Protein AF-A0A7V8VHC8-F1 (afdb_monomer)

Structure (mmCIF, N/CA/C/O backbone):
data_AF-A0A7V8VHC8-F1
#
_entry.id   AF-A0A7V8VHC8-F1
#
loop_
_atom_site.group_PDB
_atom_site.id
_atom_site.type_symbol
_atom_site.label_atom_id
_atom_site.label_alt_id
_atom_site.label_comp_id
_atom_site.label_asym_id
_atom_site.label_entity_id
_atom_site.label_seq_id
_atom_site.pdbx_PDB_ins_code
_atom_site.Cartn_x
_atom_site.Cartn_y
_atom_site.Cartn_z
_atom_site.occupancy
_atom_site.B_iso_or_equiv
_atom_site.auth_seq_id
_atom_site.auth_comp_id
_atom_site.auth_asym_id
_atom_site.auth_atom_id
_atom_site.pdbx_PDB_model_num
ATOM 1 N N . MET A 1 1 ? 43.703 -12.997 -24.183 1.00 40.56 1 MET A N 1
ATOM 2 C CA . MET A 1 1 ? 43.536 -13.336 -22.755 1.00 40.56 1 MET A CA 1
ATOM 3 C C . MET A 1 1 ? 42.062 -13.160 -22.424 1.00 40.56 1 MET A C 1
ATOM 5 O O . MET A 1 1 ? 41.630 -12.069 -22.093 1.00 40.56 1 MET A O 1
ATOM 9 N N . ALA A 1 2 ? 41.280 -14.205 -22.690 1.00 54.28 2 ALA A N 1
ATOM 10 C CA . ALA A 1 2 ? 39.854 -14.270 -22.400 1.00 54.28 2 ALA A CA 1
ATOM 11 C C . ALA A 1 2 ? 39.688 -14.770 -20.967 1.00 54.28 2 ALA A C 1
ATOM 13 O O . ALA A 1 2 ? 40.152 -15.872 -20.700 1.00 54.28 2 ALA A O 1
ATOM 14 N N . 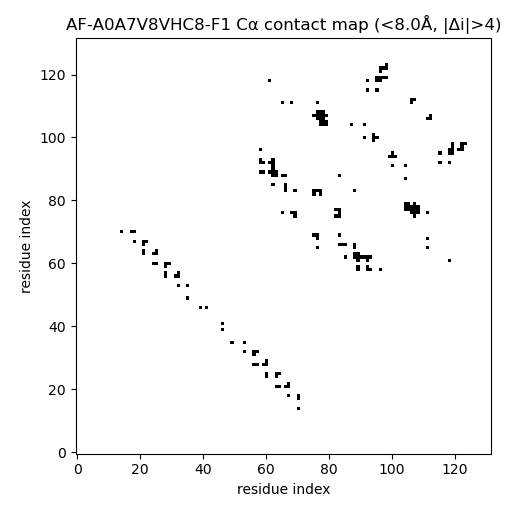LEU A 1 3 ? 39.066 -13.999 -20.070 1.00 45.03 3 LEU A N 1
ATOM 15 C CA . LEU A 1 3 ? 38.653 -14.489 -18.752 1.00 45.03 3 LEU A CA 1
ATOM 16 C C . LEU A 1 3 ? 37.362 -13.778 -18.297 1.00 45.03 3 LEU A C 1
ATOM 18 O O . LEU A 1 3 ? 37.406 -12.662 -17.796 1.00 45.03 3 LEU A O 1
ATOM 22 N N . PHE A 1 4 ? 36.252 -14.504 -18.493 1.00 41.88 4 PHE A N 1
ATOM 23 C CA . PHE A 1 4 ? 35.013 -14.562 -17.692 1.00 41.88 4 PHE A CA 1
ATOM 24 C C . PHE A 1 4 ? 34.134 -13.290 -17.602 1.00 41.88 4 PHE A C 1
ATOM 26 O O . PHE A 1 4 ? 34.531 -12.277 -17.055 1.00 41.88 4 PHE A O 1
ATOM 33 N N . GLY A 1 5 ? 32.885 -13.249 -18.080 1.00 43.09 5 GLY A N 1
ATOM 34 C CA . GLY A 1 5 ? 31.888 -14.325 -18.178 1.00 43.09 5 GLY A CA 1
ATOM 35 C C . GLY A 1 5 ? 30.908 -14.368 -16.992 1.00 43.09 5 GLY A C 1
ATOM 36 O O . GLY A 1 5 ? 30.397 -15.440 -16.697 1.00 43.09 5 GLY A O 1
ATOM 37 N N . PHE A 1 6 ? 30.662 -13.245 -16.295 1.00 47.12 6 PHE A N 1
ATOM 38 C CA . PHE A 1 6 ? 29.784 -13.190 -15.108 1.00 47.12 6 PHE A CA 1
ATOM 39 C C . PHE A 1 6 ? 28.637 -12.167 -15.155 1.00 47.12 6 PHE A C 1
ATOM 41 O O . PHE A 1 6 ? 27.859 -12.105 -14.207 1.00 47.12 6 PHE A O 1
ATOM 48 N N . SER A 1 7 ? 28.447 -11.425 -16.250 1.00 51.31 7 SER A N 1
ATOM 49 C CA . SER A 1 7 ? 27.318 -10.485 -16.366 1.00 51.31 7 SER A CA 1
ATOM 50 C C . SER A 1 7 ? 25.947 -11.164 -16.520 1.00 51.31 7 SER A C 1
ATOM 52 O O . SER A 1 7 ? 24.939 -10.506 -16.330 1.00 51.31 7 SER A O 1
ATOM 54 N N . GLY A 1 8 ? 25.887 -12.474 -16.805 1.00 48.78 8 GLY A N 1
ATOM 55 C CA . GLY A 1 8 ? 24.624 -13.229 -16.908 1.00 48.78 8 GLY A CA 1
ATOM 56 C C . GLY A 1 8 ? 24.347 -14.224 -15.771 1.00 48.78 8 GLY A C 1
ATOM 57 O O . GLY A 1 8 ? 23.217 -14.676 -15.612 1.00 48.78 8 GLY A O 1
ATOM 58 N N . VAL A 1 9 ? 25.356 -14.581 -14.964 1.00 50.00 9 VAL A N 1
ATOM 59 C CA . VAL A 1 9 ? 25.241 -15.651 -13.946 1.00 50.00 9 VAL A CA 1
ATOM 60 C C . VAL A 1 9 ? 24.790 -15.106 -12.584 1.00 50.00 9 VAL A C 1
ATOM 62 O O . VAL A 1 9 ? 24.225 -15.850 -11.791 1.00 50.00 9 VAL A O 1
ATOM 65 N N . GLY A 1 10 ? 24.983 -13.807 -12.320 1.00 53.47 10 GLY A N 1
ATOM 66 C CA . GLY A 1 10 ? 24.560 -13.146 -11.077 1.00 53.47 10 GLY A CA 1
ATOM 67 C C . GLY A 1 10 ? 23.119 -12.618 -11.078 1.00 53.47 10 GLY A C 1
ATOM 68 O O . GLY A 1 10 ? 22.530 -12.471 -10.010 1.00 53.47 10 GLY A O 1
ATOM 69 N N . GLU A 1 11 ? 22.522 -12.376 -12.249 1.00 59.94 11 GLU A N 1
ATOM 70 C CA . GLU A 1 11 ? 21.172 -11.799 -12.341 1.00 59.94 11 GLU A CA 1
ATOM 71 C C . GLU A 1 11 ? 20.070 -12.816 -12.048 1.00 59.94 11 GLU A C 1
ATOM 73 O O . GLU A 1 11 ? 19.091 -12.490 -11.386 1.00 59.94 11 GLU A O 1
ATOM 78 N N . LEU A 1 12 ? 20.234 -14.065 -12.491 1.00 61.59 12 LEU A N 1
ATOM 79 C CA . LEU A 1 12 ? 19.291 -15.154 -12.226 1.00 61.59 12 LEU A CA 1
ATOM 80 C C . LEU A 1 12 ? 19.148 -15.476 -10.730 1.00 61.59 12 LEU A C 1
ATOM 82 O O . LEU A 1 12 ? 18.021 -15.449 -10.246 1.00 61.59 12 LEU A O 1
ATOM 86 N N . PRO A 1 13 ? 20.222 -15.739 -9.960 1.00 64.00 13 PRO A N 1
ATOM 87 C CA . PRO A 1 13 ? 20.097 -16.006 -8.531 1.00 64.00 13 PRO A CA 1
ATOM 88 C C . PRO A 1 13 ? 19.621 -14.776 -7.752 1.00 64.00 13 PRO A C 1
ATOM 90 O O . PRO A 1 13 ? 18.839 -14.934 -6.819 1.00 64.00 13 PRO A O 1
ATOM 93 N N . ALA A 1 14 ? 20.011 -13.557 -8.148 1.00 64.75 14 ALA A N 1
ATOM 94 C CA . ALA A 1 14 ? 19.494 -12.332 -7.538 1.00 64.75 14 ALA A CA 1
ATOM 95 C C . ALA A 1 14 ? 17.990 -12.158 -7.805 1.00 64.75 14 ALA A C 1
ATOM 97 O O . ALA A 1 14 ? 17.227 -11.920 -6.873 1.00 64.75 14 ALA A O 1
ATOM 98 N N . ARG A 1 15 ? 17.537 -12.374 -9.047 1.00 63.50 15 ARG A N 1
ATOM 99 C CA . ARG A 1 15 ? 16.114 -12.354 -9.415 1.00 63.50 15 ARG A CA 1
ATOM 100 C C . ARG A 1 15 ? 15.327 -13.447 -8.711 1.00 63.50 15 ARG A C 1
ATOM 102 O O . ARG A 1 15 ? 14.254 -13.163 -8.199 1.00 63.50 15 ARG A O 1
ATOM 109 N N . LEU A 1 16 ? 15.861 -14.663 -8.625 1.00 72.31 16 LEU A N 1
ATOM 110 C CA . LEU A 1 16 ? 15.234 -15.764 -7.892 1.00 72.31 16 LEU A CA 1
ATOM 111 C C . LEU A 1 16 ? 15.129 -15.448 -6.399 1.00 72.31 16 LEU A C 1
ATOM 113 O O . LEU A 1 16 ? 14.080 -15.674 -5.810 1.00 72.31 16 LEU A O 1
ATOM 117 N N . THR A 1 17 ? 16.171 -14.869 -5.801 1.00 69.69 17 THR A N 1
ATOM 118 C CA . THR A 1 17 ? 16.157 -14.461 -4.389 1.00 69.69 17 THR A CA 1
ATOM 119 C C . THR A 1 17 ? 15.107 -13.377 -4.154 1.00 69.69 17 THR A C 1
ATOM 121 O O . THR A 1 17 ? 14.272 -13.522 -3.263 1.00 69.69 17 THR A O 1
ATOM 124 N N . THR A 1 18 ? 15.071 -12.339 -4.993 1.00 68.25 18 THR A N 1
ATOM 125 C CA . THR A 1 18 ? 14.048 -11.286 -4.931 1.00 68.25 18 THR A CA 1
ATOM 126 C C . THR A 1 18 ? 12.646 -11.865 -5.108 1.00 68.25 18 THR A C 1
ATOM 128 O O . THR A 1 18 ? 11.777 -11.580 -4.293 1.00 68.25 18 THR A O 1
ATOM 131 N N . LEU A 1 19 ? 12.430 -12.743 -6.092 1.00 71.56 19 LEU A N 1
ATOM 132 C CA . LEU A 1 19 ? 11.145 -13.410 -6.320 1.00 71.56 19 LEU A CA 1
ATOM 133 C C . LEU A 1 19 ? 10.723 -14.284 -5.132 1.00 71.56 19 LEU A C 1
ATOM 135 O O . LEU A 1 19 ? 9.549 -14.288 -4.775 1.00 71.56 19 LEU A O 1
ATOM 139 N N . MET A 1 20 ? 11.655 -14.985 -4.478 1.00 75.06 20 MET A N 1
ATOM 140 C CA . MET A 1 20 ? 11.363 -15.772 -3.274 1.00 75.06 20 MET A CA 1
ATOM 141 C C . MET A 1 20 ? 10.938 -14.886 -2.100 1.00 75.06 20 MET A C 1
ATOM 143 O O . MET A 1 20 ? 9.928 -15.177 -1.458 1.00 75.06 20 MET A O 1
ATOM 147 N N . PHE A 1 21 ? 11.665 -13.796 -1.829 1.00 70.44 21 PHE A N 1
ATOM 148 C CA . PHE A 1 21 ? 11.302 -12.840 -0.775 1.00 70.44 21 PHE A CA 1
ATOM 149 C C . PHE A 1 21 ? 9.947 -12.180 -1.050 1.00 70.44 21 PHE A C 1
ATOM 151 O O . PHE A 1 21 ? 9.105 -12.087 -0.157 1.00 70.44 21 PHE A O 1
ATOM 158 N N . VAL A 1 22 ? 9.719 -11.787 -2.300 1.00 71.44 22 VAL A N 1
ATOM 159 C CA . VAL A 1 22 ? 8.476 -11.182 -2.778 1.00 71.44 22 VAL A CA 1
ATOM 160 C C . VAL A 1 22 ? 7.295 -12.151 -2.708 1.00 71.44 22 VAL A C 1
ATOM 162 O O . VAL A 1 22 ? 6.190 -11.716 -2.416 1.00 71.44 22 VAL A O 1
ATOM 165 N N . ALA A 1 23 ? 7.489 -13.449 -2.948 1.00 76.06 23 ALA A N 1
ATOM 166 C CA . ALA A 1 23 ? 6.413 -14.437 -2.867 1.00 76.06 23 ALA A CA 1
ATOM 167 C C . ALA A 1 23 ? 6.076 -14.833 -1.417 1.00 76.06 23 ALA A C 1
ATOM 169 O O . ALA A 1 23 ? 4.915 -15.083 -1.091 1.00 76.06 23 ALA A O 1
ATOM 170 N N . LEU A 1 24 ? 7.076 -14.878 -0.529 1.00 79.19 24 LEU A N 1
ATOM 171 C CA . LEU A 1 24 ? 6.892 -15.234 0.883 1.00 79.19 24 LEU A CA 1
ATOM 172 C C . LEU A 1 24 ? 6.271 -14.103 1.711 1.00 79.19 24 LEU A C 1
ATOM 174 O O . LEU A 1 24 ? 5.464 -14.377 2.604 1.00 79.19 24 LEU A O 1
ATOM 178 N N . ALA A 1 25 ? 6.620 -12.845 1.425 1.00 79.62 25 ALA A N 1
ATOM 179 C CA . ALA A 1 25 ? 6.151 -11.694 2.196 1.00 79.62 25 ALA A CA 1
ATOM 180 C C . ALA A 1 25 ? 4.608 -11.562 2.232 1.00 79.62 25 ALA A C 1
ATOM 182 O O . ALA A 1 25 ? 4.063 -11.478 3.336 1.00 79.62 25 ALA A O 1
ATOM 183 N N . PRO A 1 26 ? 3.865 -11.654 1.107 1.00 77.31 26 PRO A N 1
ATOM 184 C CA . PRO A 1 26 ? 2.405 -11.623 1.106 1.00 77.31 26 PRO A CA 1
ATOM 185 C C . PRO A 1 26 ? 1.791 -12.742 1.947 1.00 77.31 26 PRO A C 1
ATOM 187 O O . PRO A 1 26 ? 0.854 -12.499 2.703 1.00 77.31 26 PRO A O 1
ATOM 190 N N . GLY A 1 27 ? 2.343 -13.959 1.875 1.00 81.62 27 GLY A N 1
ATOM 191 C CA . GLY A 1 27 ? 1.858 -15.103 2.652 1.00 81.62 27 GLY A CA 1
ATOM 192 C C . GLY A 1 27 ? 1.998 -14.894 4.162 1.00 81.62 27 GLY A C 1
ATOM 193 O O . GLY A 1 27 ? 1.058 -15.154 4.916 1.00 81.62 27 GLY A O 1
ATOM 194 N N . ALA A 1 28 ? 3.139 -14.358 4.607 1.00 80.81 28 ALA A N 1
ATOM 195 C CA . ALA A 1 28 ? 3.365 -14.018 6.011 1.00 80.81 28 ALA A CA 1
ATOM 196 C C . ALA A 1 28 ? 2.419 -12.905 6.499 1.00 80.81 28 ALA A C 1
ATOM 198 O O . ALA A 1 28 ? 1.896 -12.980 7.613 1.00 80.81 28 ALA A O 1
ATOM 199 N N . ILE A 1 29 ? 2.157 -11.904 5.652 1.00 81.19 29 ILE A N 1
ATOM 200 C CA . ILE A 1 29 ? 1.263 -10.782 5.960 1.00 81.19 29 ILE A CA 1
ATOM 201 C C . ILE A 1 29 ? -0.198 -11.243 6.041 1.00 81.19 29 ILE A C 1
ATOM 203 O O . ILE A 1 29 ? -0.884 -10.914 7.008 1.00 81.19 29 ILE A O 1
ATOM 207 N N . VAL A 1 30 ? -0.664 -12.066 5.096 1.00 79.50 30 VAL A N 1
ATOM 208 C CA . VAL A 1 30 ? -2.017 -12.655 5.118 1.00 79.50 30 VAL A CA 1
ATOM 209 C C . VAL A 1 30 ? -2.209 -13.535 6.353 1.00 79.50 30 VAL A C 1
ATOM 211 O O . VAL A 1 30 ? -3.243 -13.451 7.015 1.00 79.50 30 VAL A O 1
ATOM 214 N N . TYR A 1 31 ? -1.207 -14.336 6.720 1.00 81.12 31 TYR A N 1
ATOM 215 C CA . TYR A 1 31 ? -1.247 -15.113 7.959 1.00 81.12 31 TYR A CA 1
ATOM 216 C C . TYR A 1 31 ? -1.353 -14.208 9.200 1.00 81.12 31 TYR A C 1
ATOM 218 O O . TYR A 1 31 ? -2.161 -14.471 10.095 1.00 81.12 31 TYR A O 1
ATOM 226 N N . GLY A 1 32 ? -0.589 -13.111 9.234 1.00 76.19 32 GLY A N 1
ATOM 227 C CA . GLY A 1 32 ? -0.685 -12.079 10.268 1.00 76.19 32 GLY A CA 1
ATOM 228 C C . GLY A 1 32 ? -2.077 -11.446 10.350 1.00 76.19 32 GLY A C 1
ATOM 229 O O . GLY A 1 32 ? -2.625 -11.321 11.445 1.00 76.19 32 GLY A O 1
ATOM 230 N N . LEU A 1 33 ? -2.680 -11.131 9.200 1.00 71.56 33 LEU A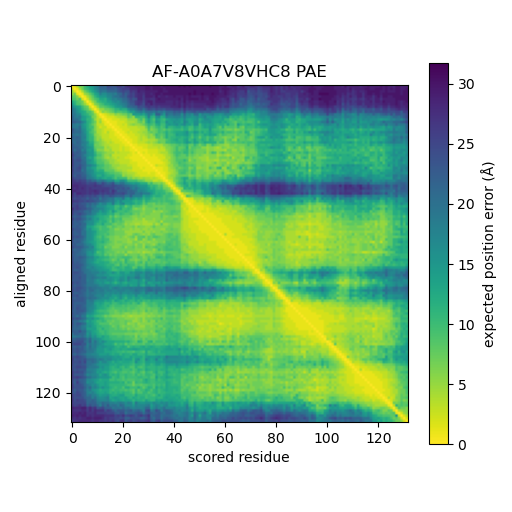 N 1
ATOM 231 C CA . LEU A 1 33 ? -4.020 -10.555 9.080 1.00 71.56 33 LEU A CA 1
ATOM 232 C C . LEU A 1 33 ? -5.095 -11.506 9.629 1.00 71.56 33 LEU A C 1
ATOM 234 O O . LEU A 1 33 ? -5.884 -11.122 10.490 1.00 71.56 33 LEU A O 1
ATOM 238 N N . VAL A 1 34 ? -5.087 -12.771 9.196 1.00 77.31 34 VAL A N 1
ATOM 239 C CA . VAL A 1 34 ? -6.034 -13.803 9.662 1.00 77.31 34 VAL A CA 1
ATOM 240 C C . VAL A 1 34 ? -5.909 -14.031 11.168 1.00 77.31 34 VAL A C 1
ATOM 242 O O . VAL A 1 34 ? -6.918 -14.194 11.857 1.00 77.31 34 VAL A O 1
ATOM 245 N N . ARG A 1 35 ? -4.683 -14.011 11.703 1.00 73.94 35 ARG A N 1
ATOM 246 C CA . ARG A 1 35 ? -4.448 -14.120 13.145 1.00 73.94 35 ARG A CA 1
ATOM 247 C C . ARG A 1 35 ? -5.003 -12.912 13.905 1.00 73.94 35 ARG A C 1
ATOM 249 O O . ARG A 1 35 ? -5.610 -13.116 14.952 1.00 73.94 35 ARG A O 1
ATOM 256 N N . ALA A 1 36 ? -4.819 -11.699 13.382 1.00 67.38 36 ALA A N 1
ATOM 257 C CA . ALA A 1 36 ? -5.282 -10.457 14.003 1.00 67.38 36 ALA A CA 1
ATOM 258 C C . ALA A 1 36 ? -6.816 -10.341 14.030 1.00 67.38 36 ALA A C 1
ATOM 260 O O . ALA A 1 36 ? -7.386 -9.950 15.045 1.00 67.38 36 ALA A O 1
ATOM 261 N N . PHE A 1 37 ? -7.504 -10.759 12.961 1.00 64.69 37 PHE A N 1
ATOM 262 C CA . PHE A 1 37 ? -8.973 -10.791 12.922 1.00 64.69 37 PHE A CA 1
ATOM 263 C C . PHE A 1 37 ? -9.589 -11.790 13.907 1.00 64.69 37 PHE A C 1
ATOM 265 O O . PHE A 1 37 ? -10.740 -11.640 14.310 1.00 64.69 37 PHE A O 1
ATOM 272 N N . ARG A 1 38 ? -8.836 -12.816 14.311 1.00 66.38 38 ARG A N 1
ATOM 273 C CA . ARG A 1 38 ? -9.320 -13.863 15.215 1.00 66.38 38 ARG A CA 1
ATOM 274 C C . ARG A 1 38 ? -9.201 -13.484 16.699 1.00 66.38 38 ARG A C 1
ATOM 276 O O . ARG A 1 38 ? -9.620 -14.273 17.540 1.00 66.38 38 ARG A O 1
ATOM 283 N N . SER A 1 39 ? -8.630 -12.320 17.031 1.00 57.25 39 SER A N 1
ATOM 284 C CA . SER A 1 39 ? -8.142 -12.008 18.380 1.00 57.25 39 SER A CA 1
ATOM 285 C C . SER A 1 39 ? -8.643 -10.696 19.005 1.00 57.25 39 SER A C 1
ATOM 287 O O . SER A 1 39 ? -7.811 -9.993 19.557 1.00 57.25 39 SER A O 1
ATOM 289 N N . ASP A 1 40 ? -9.933 -10.334 18.925 1.00 54.75 40 ASP A N 1
ATOM 290 C CA . ASP A 1 40 ? -10.701 -9.703 20.037 1.00 54.75 40 ASP A CA 1
ATOM 291 C C . ASP A 1 40 ? -11.885 -8.833 19.561 1.00 54.75 40 ASP A C 1
ATOM 293 O O . ASP A 1 40 ? -11.773 -8.027 18.641 1.00 54.75 40 ASP A O 1
ATOM 297 N N . GLY A 1 41 ? -13.022 -8.971 20.260 1.00 54.12 41 GLY A N 1
ATOM 298 C CA . GLY A 1 41 ? -14.270 -8.212 20.079 1.00 54.12 41 GLY A CA 1
ATOM 299 C C . GLY A 1 41 ? -14.604 -7.253 21.232 1.00 54.12 41 GLY A C 1
ATOM 300 O O . GLY A 1 41 ? -15.766 -6.902 21.416 1.00 54.12 41 GLY A O 1
ATOM 301 N N . ALA A 1 42 ? -13.623 -6.846 22.040 1.00 51.09 42 ALA A N 1
ATOM 302 C CA . ALA A 1 42 ? -13.823 -5.856 23.101 1.00 51.09 42 ALA A CA 1
ATOM 303 C C . ALA A 1 42 ? -13.243 -4.511 22.660 1.00 51.09 42 ALA A C 1
ATOM 305 O O . ALA A 1 42 ? -12.109 -4.474 22.205 1.00 51.09 42 ALA A O 1
ATOM 306 N N . ILE A 1 43 ? -13.998 -3.416 22.775 1.00 54.81 43 ILE A N 1
ATOM 307 C CA . ILE A 1 43 ? -13.569 -2.060 22.395 1.00 54.81 43 ILE A CA 1
ATOM 308 C C . ILE A 1 43 ? -12.691 -1.510 23.530 1.00 54.81 43 ILE A C 1
ATOM 310 O O . ILE A 1 43 ? -13.180 -1.046 24.555 1.00 54.81 43 ILE A O 1
ATOM 314 N N . THR A 1 44 ? -11.372 -1.636 23.408 1.00 72.62 44 THR A N 1
ATOM 315 C CA . THR A 1 44 ? -10.374 -1.115 24.361 1.00 72.62 44 THR A CA 1
ATOM 316 C C . THR A 1 44 ? -9.196 -0.527 23.570 1.00 72.62 44 THR A C 1
ATOM 318 O O . THR A 1 44 ? -9.078 -0.748 22.369 1.00 72.62 44 THR A O 1
ATOM 321 N N . ILE A 1 45 ? -8.279 0.206 24.210 1.00 68.44 45 ILE A N 1
ATOM 322 C CA . ILE A 1 45 ? -7.024 0.696 23.593 1.00 68.44 45 ILE A CA 1
ATOM 323 C C . ILE A 1 45 ? -6.274 -0.404 22.813 1.00 68.44 45 ILE A C 1
ATOM 325 O O . ILE A 1 45 ? -5.679 -0.145 21.769 1.00 68.44 45 ILE A O 1
ATOM 329 N N . ARG A 1 46 ? -6.373 -1.656 23.271 1.00 65.88 46 ARG A N 1
ATOM 330 C CA . ARG A 1 46 ? -5.813 -2.841 22.609 1.00 65.88 46 ARG A CA 1
ATOM 331 C C . ARG A 1 46 ? -6.360 -3.062 21.193 1.00 65.88 46 ARG A C 1
ATOM 333 O O . ARG A 1 46 ? -5.622 -3.476 20.308 1.00 65.88 46 ARG A O 1
ATOM 340 N N . THR A 1 47 ? -7.621 -2.717 20.971 1.00 70.19 47 THR A N 1
ATOM 341 C CA . THR A 1 47 ? -8.342 -2.822 19.696 1.00 70.19 47 THR A CA 1
ATOM 342 C C . THR A 1 47 ? -7.928 -1.721 18.737 1.00 70.19 47 THR A C 1
ATOM 344 O O . THR A 1 47 ? -7.772 -1.990 17.555 1.00 70.19 47 THR A O 1
ATOM 347 N N . MET A 1 48 ? -7.664 -0.504 19.231 1.00 74.81 48 MET A N 1
ATOM 348 C CA . MET A 1 48 ? -7.108 0.584 18.411 1.00 74.81 48 MET A CA 1
ATOM 349 C C . MET A 1 48 ? -5.726 0.209 17.865 1.00 74.81 48 MET A C 1
ATOM 351 O O . MET A 1 48 ? -5.482 0.337 16.668 1.00 74.81 48 MET A O 1
ATOM 355 N N . PHE A 1 49 ? -4.848 -0.337 18.715 1.00 74.31 49 PHE A N 1
ATOM 356 C CA . PHE A 1 49 ? -3.560 -0.874 18.266 1.00 74.31 49 PHE A CA 1
ATOM 357 C C . PHE A 1 49 ? -3.718 -2.081 17.331 1.00 74.31 49 PHE A C 1
ATOM 359 O O . PHE A 1 49 ? -2.938 -2.224 16.393 1.00 74.31 49 PHE A O 1
ATOM 366 N N . GLY A 1 50 ? -4.735 -2.923 17.543 1.00 76.06 50 GLY A N 1
ATOM 367 C CA . GLY A 1 50 ? -5.074 -4.030 16.646 1.00 76.06 50 GLY A CA 1
ATOM 368 C C . GLY A 1 50 ? -5.482 -3.555 15.251 1.00 76.06 50 GLY A C 1
ATOM 369 O O . GLY A 1 50 ? -4.926 -4.023 14.262 1.00 76.06 50 GLY A O 1
ATOM 370 N N . VAL A 1 51 ? -6.387 -2.577 15.168 1.00 74.06 51 VAL A N 1
ATOM 371 C CA . VAL A 1 51 ? -6.823 -1.964 13.904 1.00 74.06 51 VAL A CA 1
ATOM 372 C C . VAL A 1 51 ? -5.655 -1.258 13.220 1.00 74.06 51 VAL A C 1
ATOM 374 O O . VAL A 1 51 ? -5.434 -1.487 12.037 1.00 74.06 51 VAL A O 1
ATOM 377 N N . LEU A 1 52 ? -4.846 -0.484 13.953 1.00 79.31 52 LEU A N 1
ATOM 378 C CA . LEU A 1 52 ? -3.637 0.139 13.403 1.00 79.31 52 LEU A CA 1
ATOM 379 C C . LEU A 1 52 ? -2.679 -0.910 12.823 1.00 79.31 52 LEU A C 1
ATOM 381 O O . LEU A 1 52 ? -2.189 -0.748 11.712 1.00 79.31 52 LEU A O 1
ATOM 385 N N . CYS A 1 53 ? -2.447 -2.010 13.541 1.00 79.19 53 CYS A N 1
ATOM 386 C CA . CYS A 1 53 ? -1.607 -3.108 13.070 1.00 79.19 53 CYS A CA 1
ATOM 387 C C . CYS A 1 53 ? -2.171 -3.744 11.791 1.00 79.19 53 CYS A C 1
ATOM 389 O O . CYS A 1 53 ? -1.425 -3.994 10.850 1.00 79.19 53 CYS A O 1
ATOM 391 N N . VAL A 1 54 ? -3.490 -3.943 11.716 1.00 77.38 54 VAL A N 1
ATOM 392 C CA . VAL A 1 54 ? -4.168 -4.431 10.506 1.00 77.38 54 VAL A CA 1
ATOM 393 C C . VAL A 1 54 ? -3.980 -3.464 9.334 1.00 77.38 54 VAL A C 1
ATOM 395 O O . VAL A 1 54 ? -3.623 -3.910 8.248 1.00 77.38 54 VAL A O 1
ATOM 398 N N . TYR A 1 55 ? -4.130 -2.154 9.545 1.00 76.44 55 TYR A N 1
ATOM 399 C CA . TYR A 1 55 ? -3.864 -1.141 8.518 1.00 76.44 55 TYR A CA 1
ATOM 400 C C . TYR A 1 55 ? -2.409 -1.169 8.030 1.00 76.44 55 TYR A C 1
ATOM 402 O O . TYR A 1 55 ? -2.167 -1.123 6.825 1.00 76.44 55 TYR A O 1
ATOM 410 N N . LEU A 1 56 ? -1.441 -1.304 8.943 1.00 82.38 56 LEU A N 1
ATOM 411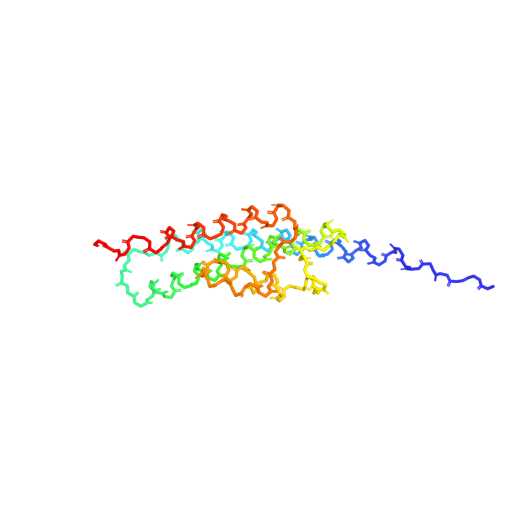 C CA . LEU A 1 56 ? -0.023 -1.436 8.592 1.00 82.38 56 LEU A CA 1
ATOM 412 C C . LEU A 1 56 ? 0.248 -2.722 7.797 1.00 82.38 56 LEU A C 1
ATOM 414 O O . LEU A 1 56 ? 0.989 -2.711 6.818 1.00 82.38 56 LEU A O 1
ATOM 418 N N . LEU A 1 57 ? -0.379 -3.838 8.175 1.00 81.00 57 LEU A N 1
ATOM 419 C CA . LEU A 1 57 ? -0.255 -5.100 7.445 1.00 81.00 57 LEU A CA 1
ATOM 420 C C . LEU A 1 57 ? -0.855 -5.002 6.038 1.00 81.00 57 LEU A C 1
ATOM 422 O O . LEU A 1 57 ? -0.251 -5.505 5.097 1.00 81.00 57 LEU A O 1
ATOM 426 N N . ILE A 1 58 ? -1.995 -4.327 5.868 1.00 79.94 58 ILE A N 1
ATOM 427 C CA . ILE A 1 58 ? -2.606 -4.118 4.548 1.00 79.94 58 ILE A CA 1
ATOM 428 C C . ILE A 1 58 ? -1.693 -3.264 3.654 1.00 79.94 58 ILE A C 1
ATOM 430 O O . ILE A 1 58 ? -1.420 -3.672 2.527 1.00 79.94 58 ILE A O 1
ATOM 434 N N . GLY A 1 59 ? -1.146 -2.149 4.153 1.00 81.19 59 GLY A N 1
ATOM 435 C CA . GLY A 1 59 ? -0.191 -1.336 3.382 1.00 81.19 59 GLY A CA 1
ATOM 436 C C . GLY A 1 59 ? 1.093 -2.102 3.037 1.00 81.19 59 GLY A C 1
ATOM 437 O O . GLY A 1 59 ? 1.612 -2.039 1.925 1.00 81.19 59 GLY A O 1
ATOM 438 N N . MET A 1 60 ? 1.588 -2.934 3.956 1.00 79.38 60 MET A N 1
ATOM 439 C CA . MET A 1 60 ? 2.737 -3.800 3.678 1.00 79.38 60 MET A CA 1
ATOM 440 C C . MET A 1 60 ? 2.424 -4.854 2.598 1.00 79.38 60 MET A C 1
ATOM 442 O O . MET A 1 60 ? 3.297 -5.193 1.794 1.00 79.38 60 MET A O 1
ATOM 446 N N . LEU A 1 61 ? 1.190 -5.377 2.564 1.00 80.88 61 LEU A N 1
ATOM 447 C CA . LEU A 1 61 ? 0.738 -6.354 1.570 1.00 80.88 61 LEU A CA 1
ATOM 448 C C . LEU A 1 61 ? 0.750 -5.741 0.169 1.00 80.88 61 LEU A C 1
ATOM 450 O O . LEU A 1 61 ? 1.374 -6.296 -0.733 1.00 80.88 61 LEU A O 1
ATOM 454 N N . PHE A 1 62 ? 0.097 -4.591 0.002 1.00 78.38 62 PHE A N 1
ATOM 455 C CA . PHE A 1 62 ? 0.018 -3.896 -1.281 1.00 78.38 62 PHE A CA 1
ATOM 456 C C . PHE A 1 62 ? 1.390 -3.394 -1.739 1.00 78.38 62 PHE A C 1
ATOM 458 O O . PHE A 1 62 ? 1.769 -3.656 -2.879 1.00 78.38 62 PHE A O 1
ATOM 465 N N . GLY A 1 63 ? 2.207 -2.826 -0.845 1.00 79.88 63 GLY A N 1
ATOM 466 C CA . GLY A 1 63 ? 3.602 -2.481 -1.146 1.00 79.88 63 GLY A CA 1
ATOM 467 C C . GLY A 1 63 ? 4.432 -3.675 -1.644 1.00 79.88 63 GLY A C 1
ATOM 468 O O . GLY A 1 63 ? 5.206 -3.543 -2.594 1.00 79.88 63 GLY A O 1
ATOM 469 N N . SER A 1 64 ? 4.229 -4.865 -1.065 1.00 76.81 64 SER A N 1
ATOM 470 C CA . SER A 1 64 ? 4.888 -6.100 -1.521 1.00 76.81 64 SER A CA 1
ATOM 471 C C . SER A 1 64 ? 4.390 -6.551 -2.898 1.00 76.81 64 SER A C 1
ATOM 473 O O . SER A 1 64 ? 5.192 -6.991 -3.720 1.00 76.81 64 SER A O 1
ATOM 475 N N . ILE A 1 65 ? 3.089 -6.412 -3.177 1.00 78.56 65 ILE A N 1
ATOM 476 C CA . ILE A 1 65 ? 2.496 -6.708 -4.491 1.00 78.56 65 ILE A CA 1
ATOM 477 C C . ILE A 1 65 ? 3.050 -5.753 -5.556 1.00 78.56 65 ILE A C 1
ATOM 479 O O . ILE A 1 65 ? 3.469 -6.208 -6.619 1.00 78.56 65 ILE A O 1
ATOM 483 N N . TYR A 1 66 ? 3.136 -4.451 -5.270 1.00 79.00 66 TYR A N 1
ATOM 484 C CA . TYR A 1 66 ? 3.739 -3.476 -6.183 1.00 79.00 66 TYR A CA 1
ATOM 485 C C . TYR A 1 66 ? 5.227 -3.765 -6.427 1.00 79.00 66 TYR A C 1
ATOM 487 O O . TYR A 1 66 ? 5.688 -3.700 -7.566 1.00 79.00 66 TYR A O 1
ATOM 495 N N . GLY A 1 67 ? 5.966 -4.183 -5.394 1.00 74.31 67 GLY A N 1
ATOM 496 C CA . GLY A 1 67 ? 7.340 -4.678 -5.534 1.00 74.31 67 GLY A CA 1
ATOM 497 C C . GLY A 1 67 ? 7.456 -5.926 -6.403 1.00 74.31 67 GLY A C 1
ATOM 498 O O . GLY A 1 67 ? 8.389 -6.026 -7.198 1.00 74.31 67 GLY A O 1
ATOM 499 N N . ALA A 1 68 ? 6.491 -6.844 -6.316 1.00 72.94 68 ALA A N 1
ATOM 500 C CA . ALA A 1 68 ? 6.432 -8.020 -7.178 1.00 72.94 68 ALA A CA 1
ATOM 501 C C . ALA A 1 68 ? 6.260 -7.650 -8.647 1.00 72.94 68 ALA A C 1
ATOM 503 O O . ALA A 1 68 ? 6.959 -8.179 -9.508 1.00 72.94 68 ALA A O 1
ATOM 504 N N . ILE A 1 69 ? 5.347 -6.720 -8.918 1.00 73.75 69 ILE A N 1
ATOM 505 C CA . ILE A 1 69 ? 5.053 -6.251 -10.271 1.00 73.75 69 ILE A CA 1
ATOM 506 C C . ILE A 1 69 ? 6.274 -5.521 -10.841 1.00 73.75 69 ILE A C 1
ATOM 508 O O . ILE A 1 69 ? 6.709 -5.846 -11.941 1.00 73.75 69 ILE A O 1
ATOM 512 N N . SER A 1 70 ? 6.892 -4.629 -10.059 1.00 72.44 70 SER A N 1
ATOM 513 C CA . SER A 1 70 ? 8.123 -3.911 -10.431 1.00 72.44 70 SER A CA 1
ATOM 514 C C . SER A 1 70 ? 9.306 -4.851 -10.720 1.00 72.44 70 SER A C 1
ATOM 516 O O . SER A 1 70 ? 10.145 -4.562 -11.565 1.00 72.44 70 SER A O 1
ATOM 518 N N . ALA A 1 71 ? 9.380 -6.011 -10.057 1.00 69.62 71 ALA A N 1
ATOM 519 C CA . ALA A 1 71 ? 10.432 -6.999 -10.311 1.00 69.62 71 ALA A CA 1
ATOM 520 C C . ALA A 1 71 ? 10.236 -7.792 -11.619 1.00 69.62 71 ALA A C 1
ATOM 522 O O . ALA A 1 71 ? 11.206 -8.338 -12.155 1.00 69.62 71 ALA A O 1
ATOM 523 N N . ILE A 1 72 ? 8.995 -7.894 -12.107 1.00 66.44 72 ILE A N 1
ATOM 524 C CA . ILE A 1 72 ? 8.629 -8.645 -13.317 1.00 66.44 72 ILE A CA 1
ATOM 525 C C . ILE A 1 72 ? 8.601 -7.725 -14.542 1.00 66.44 72 ILE A C 1
ATOM 527 O O . ILE A 1 72 ? 8.932 -8.182 -15.635 1.00 66.44 72 ILE A O 1
ATOM 531 N N . ASP A 1 73 ? 8.241 -6.453 -14.365 1.00 65.94 73 ASP A N 1
ATOM 532 C CA . ASP A 1 73 ? 8.144 -5.474 -15.443 1.00 65.94 73 ASP A CA 1
ATOM 533 C C . ASP A 1 73 ? 9.493 -4.771 -15.705 1.00 65.94 73 ASP A C 1
ATOM 535 O O . ASP A 1 73 ? 9.961 -3.993 -14.869 1.00 65.94 73 ASP A O 1
ATOM 539 N N . PRO A 1 74 ? 10.148 -5.006 -16.858 1.00 59.28 74 PRO A N 1
ATOM 540 C CA . PRO A 1 74 ? 11.376 -4.307 -17.219 1.00 59.28 74 PRO A CA 1
ATOM 541 C C . PRO A 1 74 ? 11.146 -2.841 -17.632 1.00 59.28 74 PRO A C 1
ATOM 543 O O . PRO A 1 74 ? 12.129 -2.125 -17.813 1.00 59.28 74 PRO A O 1
ATOM 546 N N . GLY A 1 75 ? 9.890 -2.396 -17.796 1.00 61.31 75 GLY A N 1
ATOM 547 C CA . GLY A 1 75 ? 9.519 -1.032 -18.195 1.00 61.31 75 GLY A CA 1
ATOM 548 C C . GLY A 1 75 ? 9.407 -0.017 -17.053 1.00 61.31 75 GLY A C 1
ATOM 549 O O . GLY A 1 75 ? 9.256 1.169 -17.328 1.00 61.31 75 GLY A O 1
ATOM 550 N N . GLY A 1 76 ? 9.522 -0.459 -15.795 1.00 62.22 76 GLY A N 1
ATOM 551 C CA . GLY A 1 76 ? 9.345 0.392 -14.617 1.00 62.22 76 GLY A CA 1
ATOM 552 C C . GLY A 1 76 ? 7.878 0.516 -14.188 1.00 62.22 76 GLY A C 1
ATOM 553 O O . GLY A 1 76 ? 6.965 0.609 -14.999 1.00 62.22 76 GLY A O 1
ATOM 554 N N . PHE A 1 77 ? 7.638 0.484 -12.874 1.00 67.00 77 PHE A N 1
ATOM 555 C CA . PHE A 1 77 ? 6.281 0.515 -12.310 1.00 67.00 77 PHE A CA 1
ATOM 556 C C . PHE A 1 77 ? 5.659 1.924 -12.282 1.00 67.00 77 PHE A C 1
ATOM 558 O O . PHE A 1 77 ? 4.433 2.065 -12.355 1.00 67.00 77 PHE A O 1
ATOM 565 N N . PHE A 1 78 ? 6.490 2.962 -12.159 1.00 68.44 78 PHE A N 1
ATOM 566 C CA . PHE A 1 78 ? 6.061 4.357 -12.083 1.00 68.44 78 PHE A CA 1
ATOM 567 C C . PHE A 1 78 ? 6.176 5.046 -13.444 1.00 68.44 78 PHE A C 1
ATOM 569 O O . PHE A 1 78 ? 7.062 4.736 -14.232 1.00 68.44 78 PHE A O 1
ATOM 576 N N . GLU A 1 79 ? 5.254 5.972 -13.712 1.00 62.91 79 GLU A N 1
ATOM 577 C CA . GLU A 1 79 ? 5.241 6.789 -14.937 1.00 62.91 79 GLU A CA 1
ATOM 578 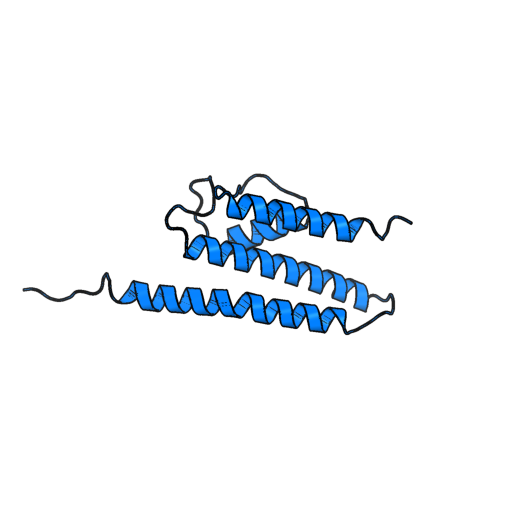C C . GLU A 1 79 ? 6.334 7.879 -14.912 1.00 62.91 79 GLU A C 1
ATOM 580 O O . GLU A 1 79 ? 6.795 8.335 -15.955 1.00 62.91 79 GLU A O 1
ATOM 585 N N . SER A 1 80 ? 6.774 8.264 -13.710 1.00 60.09 80 SER A N 1
ATOM 586 C CA . SER A 1 80 ? 7.921 9.146 -13.465 1.00 60.09 80 SER A CA 1
ATOM 587 C C . SER A 1 80 ? 9.236 8.360 -13.573 1.00 60.09 80 SER A C 1
ATOM 589 O O . SER A 1 80 ? 9.282 7.212 -13.140 1.00 60.09 80 SER A O 1
ATOM 591 N N . ASP A 1 81 ? 10.326 8.992 -14.034 1.00 58.97 81 ASP A N 1
ATOM 592 C CA . ASP A 1 81 ? 11.707 8.440 -14.114 1.00 58.97 81 ASP A CA 1
ATOM 593 C C . ASP A 1 81 ? 12.336 8.129 -12.727 1.00 58.97 81 ASP A C 1
ATOM 595 O O . ASP A 1 81 ? 13.549 8.033 -12.552 1.00 58.97 81 ASP A O 1
ATOM 599 N N . GLU A 1 82 ? 11.492 8.006 -11.701 1.00 64.38 82 GLU A N 1
ATOM 600 C CA . GLU A 1 82 ? 11.858 7.677 -10.336 1.00 64.38 82 GLU A CA 1
ATOM 601 C C . GLU A 1 82 ? 12.051 6.162 -10.199 1.00 64.38 82 GLU A C 1
ATOM 603 O O . GLU A 1 82 ? 11.170 5.375 -10.572 1.00 64.38 82 GLU A O 1
ATOM 608 N N . PRO A 1 83 ? 13.174 5.707 -9.616 1.00 64.50 83 PRO A N 1
ATOM 609 C CA . PRO A 1 83 ? 13.426 4.289 -9.450 1.00 64.50 83 PRO A CA 1
ATOM 610 C C . PRO A 1 83 ? 12.319 3.648 -8.605 1.00 64.50 83 PRO A C 1
ATOM 612 O O . PRO A 1 83 ? 11.980 4.129 -7.518 1.00 64.50 83 PRO A O 1
ATOM 615 N N . GLY A 1 84 ? 11.796 2.513 -9.086 1.00 67.38 84 GLY A N 1
ATOM 616 C CA . GLY A 1 84 ? 10.808 1.657 -8.416 1.00 67.38 84 GLY A CA 1
ATOM 617 C C . GLY A 1 84 ? 11.358 0.953 -7.171 1.00 67.38 84 GLY A C 1
ATOM 618 O O . GLY A 1 84 ? 11.275 -0.267 -7.042 1.00 67.38 84 GLY A O 1
ATOM 619 N N . THR A 1 85 ? 11.963 1.721 -6.268 1.00 72.88 85 THR A N 1
ATOM 620 C CA . THR A 1 85 ? 12.562 1.268 -5.016 1.00 72.88 85 THR A CA 1
ATOM 621 C C . THR A 1 85 ? 11.463 0.824 -4.057 1.00 72.88 85 THR A C 1
ATOM 623 O O . THR A 1 85 ? 10.391 1.426 -4.002 1.00 72.88 85 THR A O 1
ATOM 626 N N . VAL A 1 86 ? 11.751 -0.184 -3.229 1.00 70.81 86 VAL A N 1
ATOM 627 C CA . VAL A 1 86 ? 10.826 -0.704 -2.203 1.00 70.81 86 VAL A CA 1
ATOM 628 C C . VAL A 1 86 ? 10.227 0.417 -1.340 1.00 70.81 86 VAL A C 1
ATOM 630 O O . VAL A 1 86 ? 9.038 0.389 -1.044 1.00 70.81 86 VAL A O 1
ATOM 633 N N . SER A 1 87 ? 11.016 1.442 -1.000 1.00 75.44 87 SER A N 1
ATOM 634 C CA . SER A 1 87 ? 10.547 2.600 -0.225 1.00 75.44 87 SER A CA 1
ATOM 635 C C . SER A 1 87 ? 9.431 3.385 -0.928 1.00 75.44 87 SER A C 1
ATOM 637 O O . SER A 1 87 ? 8.436 3.726 -0.295 1.00 75.44 87 SER A O 1
ATOM 639 N N . ASN A 1 88 ? 9.566 3.627 -2.234 1.00 79.94 88 ASN A N 1
ATOM 640 C CA . ASN A 1 88 ? 8.596 4.383 -3.032 1.00 79.94 88 ASN A CA 1
ATOM 641 C C . ASN A 1 88 ? 7.293 3.594 -3.211 1.00 79.94 88 ASN A C 1
ATOM 643 O O . ASN A 1 88 ? 6.205 4.150 -3.117 1.00 79.94 88 ASN A O 1
ATOM 647 N N . LEU A 1 89 ? 7.397 2.277 -3.391 1.00 79.62 89 LEU A N 1
ATOM 648 C CA . LEU A 1 89 ? 6.250 1.375 -3.535 1.00 79.62 89 LEU A CA 1
ATOM 649 C C . LEU A 1 89 ? 5.444 1.253 -2.235 1.00 79.62 89 LEU A C 1
ATOM 651 O O . LEU A 1 89 ? 4.214 1.272 -2.258 1.00 79.62 89 LEU A O 1
ATOM 655 N N . VAL A 1 90 ? 6.134 1.165 -1.095 1.00 80.56 90 VAL A N 1
ATOM 656 C CA . VAL A 1 90 ? 5.496 1.154 0.228 1.00 80.56 90 VAL A CA 1
ATOM 657 C C . VAL A 1 90 ? 4.846 2.505 0.519 1.00 80.56 90 VAL A C 1
ATOM 659 O O . VAL A 1 90 ? 3.702 2.546 0.962 1.00 80.56 90 VAL A O 1
ATOM 662 N N . TYR A 1 91 ? 5.533 3.611 0.230 1.00 83.50 91 TYR A N 1
ATOM 663 C CA . TYR A 1 91 ? 4.965 4.947 0.393 1.00 83.50 91 TYR A CA 1
ATOM 664 C C . TYR A 1 91 ? 3.722 5.158 -0.490 1.00 83.50 91 TYR A C 1
ATOM 666 O O . TYR A 1 91 ? 2.697 5.606 0.019 1.00 83.50 91 TYR A O 1
ATOM 674 N N . PHE A 1 92 ? 3.765 4.750 -1.763 1.00 83.19 92 PHE A N 1
ATOM 675 C CA . PHE A 1 92 ? 2.616 4.800 -2.671 1.00 83.19 92 PHE A CA 1
ATOM 676 C C . PHE A 1 92 ? 1.421 3.992 -2.142 1.00 83.19 92 PHE A C 1
ATOM 678 O O . PHE A 1 92 ? 0.293 4.487 -2.151 1.00 83.19 92 PHE A O 1
ATOM 685 N N . SER A 1 93 ? 1.664 2.787 -1.617 1.00 83.56 93 SER A N 1
ATOM 686 C CA . SER A 1 93 ? 0.629 1.958 -0.989 1.00 83.56 93 SER A CA 1
ATOM 687 C C . SER A 1 93 ? -0.003 2.662 0.214 1.00 83.56 93 SER A C 1
ATOM 689 O O . SER A 1 93 ? -1.213 2.866 0.246 1.00 83.56 93 SER A O 1
ATOM 691 N N . TYR A 1 94 ? 0.793 3.158 1.165 1.00 84.19 94 TYR A N 1
ATOM 692 C CA . TYR A 1 94 ? 0.241 3.870 2.321 1.00 84.19 94 TYR A CA 1
ATOM 693 C C . TYR A 1 94 ? -0.502 5.153 1.938 1.00 84.19 94 TYR A C 1
ATOM 695 O O . TYR A 1 94 ? -1.569 5.418 2.495 1.00 84.19 94 TYR A O 1
ATOM 703 N N . ALA A 1 95 ? 0.009 5.936 0.986 1.00 84.88 95 ALA A N 1
ATOM 704 C CA . ALA A 1 95 ? -0.661 7.140 0.497 1.00 84.88 95 ALA A CA 1
ATOM 705 C C . ALA A 1 95 ? -2.005 6.818 -0.179 1.00 84.88 95 ALA A C 1
ATOM 707 O O . ALA A 1 95 ? -2.968 7.569 -0.017 1.00 84.88 95 ALA A O 1
ATOM 708 N N . THR A 1 96 ? -2.091 5.689 -0.885 1.00 84.56 96 THR A N 1
ATOM 709 C CA . THR A 1 96 ? -3.318 5.211 -1.538 1.00 84.56 96 THR A CA 1
ATOM 710 C C . THR A 1 96 ? -4.311 4.643 -0.524 1.00 84.56 96 THR A C 1
ATOM 712 O O . THR A 1 96 ? -5.478 5.032 -0.520 1.00 84.56 96 THR A O 1
ATOM 715 N N . LEU A 1 97 ? -3.848 3.797 0.399 1.00 82.25 97 LEU A N 1
ATOM 716 C CA . LEU A 1 97 ? -4.659 3.180 1.453 1.00 82.25 97 LEU A CA 1
ATOM 717 C C . LEU A 1 97 ? -5.271 4.217 2.399 1.00 82.25 97 LEU A C 1
ATOM 719 O O . LEU A 1 97 ? -6.422 4.095 2.811 1.00 82.25 97 LEU A O 1
ATOM 723 N N . THR A 1 98 ? -4.502 5.251 2.742 1.00 81.00 98 THR A N 1
ATOM 724 C CA . THR A 1 98 ? -4.975 6.373 3.569 1.00 81.00 98 THR A CA 1
ATOM 725 C C . THR A 1 98 ? -5.766 7.405 2.773 1.00 81.00 98 THR A C 1
ATOM 727 O O . THR A 1 98 ? -6.261 8.370 3.351 1.00 81.00 98 THR A O 1
ATOM 730 N N . THR A 1 99 ? -5.913 7.214 1.458 1.00 79.88 99 THR A N 1
ATOM 731 C CA . THR A 1 99 ? -6.565 8.146 0.526 1.00 79.88 99 THR A CA 1
ATOM 732 C C . THR A 1 99 ? -5.942 9.549 0.498 1.00 79.88 99 THR A C 1
ATOM 734 O O . THR A 1 99 ? -6.575 10.497 0.045 1.00 79.88 99 THR A O 1
ATOM 737 N N . VAL A 1 100 ? -4.696 9.693 0.966 1.00 85.25 100 VAL A N 1
ATOM 738 C CA . VAL A 1 100 ? -3.955 10.962 0.939 1.00 85.25 100 VAL A CA 1
ATOM 739 C C . VAL A 1 100 ? -3.555 11.314 -0.490 1.00 85.25 100 VAL A C 1
ATOM 741 O O . VAL A 1 100 ? -3.726 12.459 -0.896 1.00 85.25 100 VAL A O 1
ATOM 744 N N . GLY A 1 101 ? -3.045 10.329 -1.242 1.00 78.75 101 GLY A N 1
ATOM 745 C CA . GLY A 1 101 ? -2.780 10.443 -2.679 1.00 78.75 101 GLY A CA 1
ATOM 746 C C . GLY A 1 101 ? -2.001 11.698 -3.084 1.00 78.75 101 GLY A C 1
ATOM 747 O O . GLY A 1 101 ? -2.490 12.465 -3.906 1.00 78.75 101 GLY A O 1
ATOM 748 N N . TYR A 1 102 ? -0.800 11.904 -2.526 1.00 78.31 102 TYR A N 1
ATOM 749 C CA . TYR A 1 102 ? 0.028 13.099 -2.771 1.00 78.31 102 TYR A CA 1
ATOM 750 C C . TYR A 1 102 ? 0.289 13.402 -4.259 1.00 78.31 102 TYR A C 1
ATOM 752 O O . TYR A 1 102 ? 0.517 14.559 -4.608 1.00 78.31 102 TYR A O 1
ATOM 760 N N . GLY A 1 103 ? 0.221 12.388 -5.131 1.00 77.00 103 GLY A N 1
ATOM 761 C CA . GLY A 1 103 ? 0.332 12.542 -6.586 1.00 77.00 103 GLY A CA 1
ATOM 762 C C . GLY A 1 103 ? 1.765 12.711 -7.095 1.00 77.00 103 GLY A C 1
ATOM 763 O O . GLY A 1 103 ? 1.968 12.955 -8.279 1.00 77.00 103 GLY A O 1
ATOM 764 N N . ASP A 1 104 ? 2.751 12.570 -6.213 1.00 77.38 104 ASP A N 1
ATOM 765 C CA . ASP A 1 104 ? 4.184 12.551 -6.505 1.00 77.38 104 ASP A CA 1
ATOM 766 C C . ASP A 1 104 ? 4.627 11.240 -7.169 1.00 77.38 104 ASP A C 1
ATOM 768 O O . ASP A 1 104 ? 5.478 11.241 -8.058 1.00 77.38 104 ASP A O 1
ATOM 772 N N . LEU A 1 105 ? 4.006 10.126 -6.780 1.00 77.06 105 LEU A N 1
ATOM 773 C CA . LEU A 1 105 ? 4.193 8.820 -7.401 1.00 77.06 105 LEU A CA 1
ATOM 774 C C . LEU A 1 105 ? 2.900 8.358 -8.073 1.00 77.06 105 LEU A C 1
ATOM 776 O O . LEU A 1 105 ? 1.857 8.250 -7.428 1.00 77.06 105 LEU A O 1
ATOM 780 N N . VAL A 1 106 ? 2.981 8.039 -9.366 1.00 76.06 106 VAL A N 1
ATOM 781 C CA . VAL A 1 106 ? 1.846 7.559 -10.167 1.0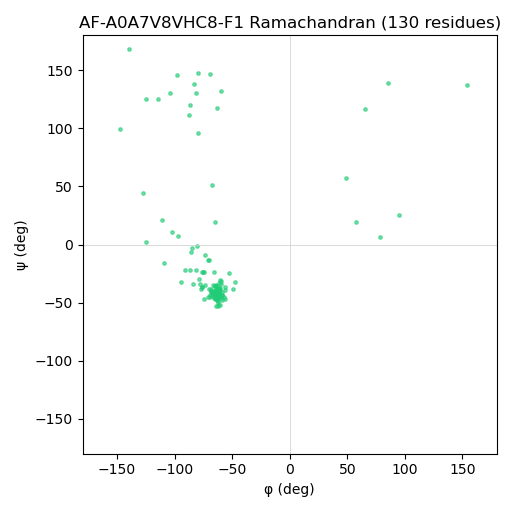0 76.06 106 VAL A CA 1
ATOM 782 C C . VAL A 1 106 ? 2.208 6.229 -10.816 1.00 76.06 106 VAL A C 1
ATOM 784 O O . VAL A 1 106 ? 3.219 6.125 -11.513 1.00 76.06 106 VAL A O 1
ATOM 787 N N . ALA A 1 107 ? 1.384 5.204 -10.583 1.00 71.69 107 ALA A N 1
ATOM 788 C CA . ALA A 1 107 ? 1.534 3.910 -11.239 1.00 71.69 107 ALA A CA 1
ATOM 789 C C . ALA A 1 107 ? 1.333 4.070 -12.757 1.00 71.69 107 ALA A C 1
ATOM 791 O O . ALA A 1 107 ? 0.249 4.452 -13.211 1.00 71.69 107 ALA A O 1
ATOM 792 N N . GLY A 1 108 ? 2.380 3.775 -13.528 1.00 69.19 108 GLY A N 1
ATOM 793 C CA . GLY A 1 108 ? 2.360 3.831 -14.992 1.00 69.19 108 GLY A CA 1
ATOM 794 C C . GLY A 1 108 ? 1.752 2.579 -15.627 1.00 69.19 108 GLY A C 1
ATOM 795 O O . GLY A 1 108 ? 1.247 2.637 -16.743 1.00 69.19 108 GLY A O 1
ATOM 796 N N . SER A 1 109 ? 1.743 1.453 -14.903 1.00 72.06 109 SER A N 1
ATOM 797 C CA . SER A 1 109 ? 1.158 0.194 -15.376 1.00 72.06 109 SER A CA 1
ATOM 798 C C . SER A 1 109 ? -0.361 0.132 -15.156 1.00 72.06 109 SER A C 1
ATOM 800 O O . SER A 1 109 ? -0.863 0.469 -14.079 1.00 72.06 109 SER A O 1
ATOM 802 N N . ASP A 1 110 ? -1.105 -0.382 -16.144 1.00 74.00 110 AS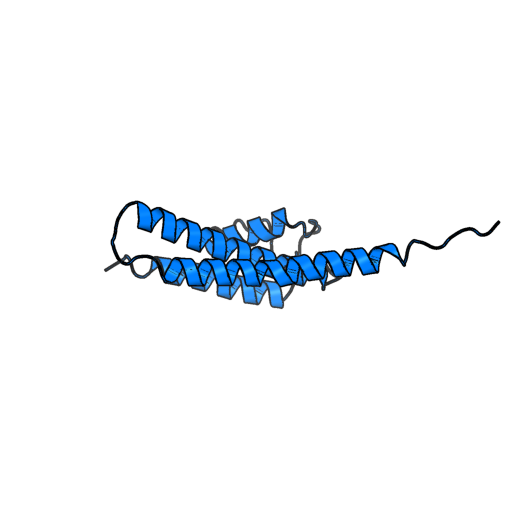P A N 1
ATOM 803 C CA . ASP A 1 110 ? -2.562 -0.603 -16.043 1.00 74.00 110 ASP A CA 1
ATOM 804 C C . ASP A 1 110 ? -2.929 -1.488 -14.840 1.00 74.00 110 ASP A C 1
ATOM 806 O O . ASP A 1 110 ? -3.922 -1.259 -14.143 1.00 74.00 110 ASP A O 1
ATOM 810 N N . LEU A 1 111 ? -2.078 -2.477 -14.548 1.00 71.12 111 LEU A N 1
ATOM 811 C CA . LEU A 1 111 ? -2.245 -3.380 -13.415 1.00 71.12 111 LEU A CA 1
ATOM 812 C C . LEU A 1 111 ? -2.018 -2.648 -12.080 1.00 71.12 111 LEU A C 1
ATOM 814 O O . LEU A 1 111 ? -2.835 -2.792 -11.169 1.00 71.12 111 LEU A O 1
ATOM 818 N N . GLY A 1 112 ? -0.990 -1.797 -11.980 1.00 73.38 112 GLY A N 1
ATOM 819 C CA . GLY A 1 112 ? -0.747 -0.952 -10.807 1.00 73.38 112 GLY A CA 1
ATOM 820 C C . GLY A 1 112 ? -1.889 0.030 -10.533 1.00 73.38 112 GLY A C 1
ATOM 821 O O . GLY A 1 112 ? -2.323 0.159 -9.389 1.00 73.38 112 GLY A O 1
ATOM 822 N N . ARG A 1 113 ? -2.452 0.644 -11.582 1.00 76.44 113 ARG A N 1
ATOM 823 C CA . ARG A 1 113 ? -3.625 1.529 -11.474 1.00 76.44 113 ARG A CA 1
ATOM 824 C C . ARG A 1 113 ? -4.864 0.788 -10.967 1.00 76.44 113 ARG A C 1
ATOM 826 O O . ARG A 1 113 ? -5.555 1.288 -10.083 1.00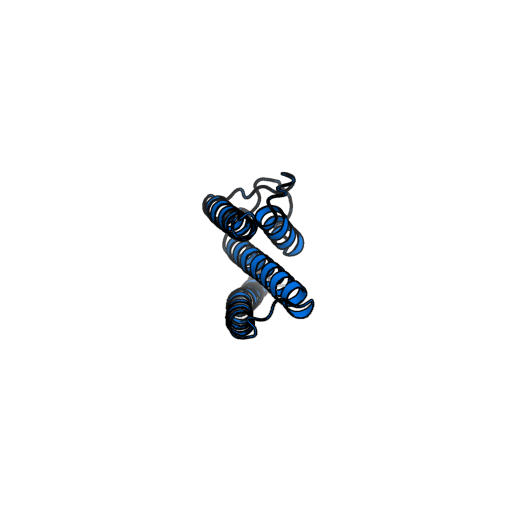 76.44 113 ARG A O 1
ATOM 833 N N . SER A 1 114 ? -5.133 -0.417 -11.477 1.00 78.56 114 SER A N 1
ATOM 834 C CA . SER A 1 114 ? -6.279 -1.223 -11.031 1.00 78.56 114 SER A CA 1
ATOM 835 C C . SER A 1 114 ? -6.187 -1.623 -9.552 1.00 78.56 114 SER A C 1
ATOM 837 O O . SER A 1 114 ? -7.177 -1.542 -8.824 1.00 78.56 114 SER A O 1
ATOM 839 N N . LEU A 1 115 ? -4.989 -1.984 -9.085 1.00 78.50 115 LEU A N 1
ATOM 840 C CA . LEU A 1 115 ? -4.735 -2.327 -7.687 1.00 78.50 115 LEU A CA 1
ATOM 841 C C . LEU A 1 115 ? -4.856 -1.114 -6.765 1.00 78.50 115 LEU A C 1
ATOM 843 O O . LEU A 1 115 ? -5.470 -1.236 -5.708 1.00 78.50 115 LEU A O 1
ATOM 847 N N . ALA A 1 116 ? -4.364 0.052 -7.190 1.00 79.38 116 ALA A N 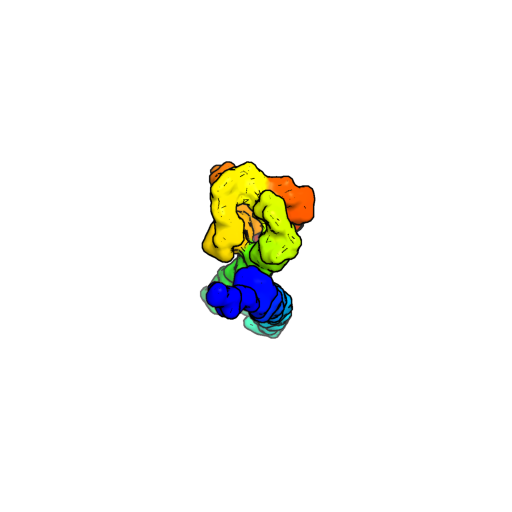1
ATOM 848 C CA . ALA A 1 116 ? -4.503 1.291 -6.431 1.00 79.38 116 ALA A CA 1
ATOM 849 C C . ALA A 1 116 ? -5.980 1.672 -6.216 1.00 79.38 116 ALA A C 1
ATOM 851 O O . ALA A 1 116 ? -6.363 2.104 -5.131 1.00 79.38 116 ALA A O 1
ATOM 852 N N . ILE A 1 117 ? -6.842 1.444 -7.217 1.00 81.31 117 ILE A N 1
ATOM 853 C CA . ILE A 1 117 ? -8.293 1.651 -7.079 1.00 81.31 117 ILE A CA 1
ATOM 854 C C . ILE A 1 117 ? -8.880 0.703 -6.025 1.00 81.31 117 ILE A C 1
ATOM 856 O O . ILE A 1 117 ? -9.658 1.135 -5.176 1.00 81.31 117 ILE A O 1
ATOM 860 N N . VAL A 1 118 ? -8.506 -0.580 -6.045 1.00 82.06 118 VAL A N 1
ATOM 861 C CA . VAL A 1 118 ? -8.972 -1.557 -5.046 1.00 82.06 118 VAL A CA 1
ATOM 862 C C . VAL A 1 118 ? -8.490 -1.182 -3.642 1.00 82.06 118 VAL A C 1
ATOM 864 O O . VAL A 1 118 ? -9.271 -1.228 -2.693 1.00 82.06 118 VAL A O 1
ATOM 867 N N . GLU A 1 119 ? -7.232 -0.768 -3.506 1.00 81.06 119 GLU A N 1
ATOM 868 C CA . GLU A 1 119 ? -6.637 -0.324 -2.243 1.00 81.06 119 GLU A CA 1
ATOM 869 C C . GLU A 1 119 ? -7.361 0.904 -1.670 1.00 81.06 119 GLU A C 1
ATOM 871 O O . GLU A 1 119 ? -7.731 0.916 -0.493 1.00 81.06 119 GLU A O 1
ATOM 876 N N . ALA A 1 120 ? -7.667 1.893 -2.514 1.00 80.69 120 ALA A N 1
ATOM 877 C CA . ALA A 1 120 ? -8.438 3.069 -2.123 1.00 80.69 120 ALA A CA 1
ATOM 878 C C . ALA A 1 120 ? -9.867 2.709 -1.669 1.00 80.69 120 ALA A C 1
ATOM 880 O O . ALA A 1 120 ? -10.359 3.244 -0.672 1.00 80.69 120 ALA A O 1
ATOM 881 N N . LEU A 1 121 ? -10.533 1.767 -2.351 1.00 80.12 121 LEU A N 1
ATOM 882 C CA . LEU A 1 121 ? -11.866 1.287 -1.964 1.00 80.12 121 LEU A CA 1
ATOM 883 C C . LEU A 1 121 ? -11.857 0.582 -0.597 1.00 80.12 121 LEU A C 1
ATOM 885 O O . LEU A 1 121 ? -12.778 0.781 0.198 1.00 80.12 121 LEU A O 1
ATOM 889 N N . ILE A 1 122 ? -10.815 -0.199 -0.290 1.00 78.38 122 ILE A N 1
ATOM 890 C CA . ILE A 1 122 ? -10.638 -0.838 1.028 1.00 78.38 122 ILE A CA 1
ATOM 891 C C . ILE A 1 122 ? -10.467 0.222 2.126 1.00 78.38 122 ILE A C 1
ATOM 893 O O . ILE A 1 122 ? -11.094 0.116 3.188 1.00 78.38 122 ILE A O 1
ATOM 897 N N . GLY A 1 123 ? -9.674 1.266 1.861 1.00 71.06 123 GLY A N 1
ATOM 898 C CA . GLY A 1 123 ? -9.520 2.409 2.765 1.00 71.06 123 GLY A CA 1
ATOM 899 C C . GLY A 1 123 ? -10.864 3.067 3.099 1.00 71.06 123 GLY A C 1
ATOM 900 O O . GLY A 1 123 ? -11.196 3.259 4.270 1.00 71.06 123 GLY A O 1
ATOM 901 N N . GLN A 1 124 ? -11.702 3.313 2.087 1.00 75.31 124 GLN A N 1
ATOM 902 C CA . GLN A 1 124 ? -13.022 3.924 2.284 1.00 75.31 124 GLN A CA 1
ATOM 903 C C . GLN A 1 124 ? -14.018 3.033 3.038 1.00 75.31 124 GLN A C 1
ATOM 905 O O . GLN A 1 124 ? -14.717 3.517 3.932 1.00 75.31 124 GLN A O 1
ATOM 910 N N . ILE A 1 125 ? -14.070 1.734 2.724 1.00 70.62 125 ILE A N 1
ATOM 911 C CA . ILE A 1 125 ? -14.946 0.771 3.416 1.00 70.62 125 ILE A CA 1
ATOM 912 C C . ILE A 1 125 ? -14.610 0.681 4.902 1.00 70.62 125 ILE A C 1
ATOM 914 O O . ILE A 1 125 ? -15.493 0.435 5.718 1.00 70.62 125 ILE A O 1
ATOM 918 N N . THR A 1 126 ? -13.352 0.899 5.277 1.00 64.81 126 THR A N 1
ATOM 919 C CA . THR A 1 126 ? -12.956 0.856 6.685 1.00 64.81 126 THR A CA 1
ATOM 920 C C . THR A 1 126 ? -13.394 2.115 7.447 1.00 64.81 126 THR A C 1
ATOM 922 O O . THR A 1 126 ? -13.589 2.058 8.660 1.00 64.81 126 THR A O 1
ATOM 925 N N . TRP A 1 127 ? -13.616 3.240 6.759 1.00 61.53 127 TRP A N 1
ATOM 926 C CA . TRP A 1 127 ? -14.085 4.484 7.377 1.00 61.53 127 TRP A CA 1
ATOM 927 C C . TRP A 1 127 ? -15.613 4.536 7.550 1.00 61.53 127 TRP A C 1
ATOM 929 O O . TRP A 1 127 ? -16.113 5.075 8.538 1.00 61.53 127 TRP A O 1
ATOM 939 N N . SER A 1 128 ? -16.379 3.937 6.630 1.00 66.75 128 SER A N 1
ATOM 940 C CA . SER A 1 128 ? -17.848 4.050 6.627 1.00 66.75 128 SER A CA 1
ATOM 941 C C . SER A 1 128 ? -18.598 3.500 7.864 1.00 66.75 128 SER A C 1
ATOM 943 O O . SER A 1 128 ? -19.636 4.079 8.199 1.00 66.75 128 SER A O 1
ATOM 945 N N . PRO A 1 129 ? -18.156 2.432 8.570 1.00 61.94 129 PRO A N 1
ATOM 946 C CA . PRO A 1 129 ? -18.932 1.814 9.651 1.00 61.94 129 PRO A CA 1
ATOM 947 C C . PRO A 1 129 ? -19.051 2.653 10.926 1.00 61.94 129 PRO A C 1
ATOM 949 O O . PRO A 1 129 ? -19.860 2.319 11.784 1.00 61.94 129 PRO A O 1
ATOM 952 N N . TRP A 1 130 ? -18.261 3.717 11.075 1.00 58.28 130 TRP A N 1
ATOM 953 C CA . TRP A 1 130 ? -18.172 4.480 12.325 1.00 58.28 130 TRP A CA 1
ATOM 954 C C . TRP A 1 130 ? -19.056 5.741 12.350 1.00 58.28 130 TRP A C 1
ATOM 956 O O . TRP A 1 130 ? -18.966 6.547 13.269 1.00 58.28 130 TRP A O 1
ATOM 966 N N . SER A 1 131 ? -19.906 5.926 11.332 1.00 57.31 131 SER A N 1
ATOM 967 C CA . SER A 1 131 ? -20.755 7.120 11.167 1.00 57.31 131 SER A CA 1
ATOM 968 C C . SER A 1 131 ? -22.228 6.930 11.570 1.00 57.31 131 SER A C 1
ATOM 970 O O . SER A 1 131 ? -23.050 7.802 11.282 1.00 57.31 131 SER A O 1
ATOM 972 N N . ARG A 1 132 ? -22.581 5.815 12.226 1.00 46.56 132 ARG A N 1
ATOM 973 C CA . ARG A 1 132 ? -23.930 5.554 12.758 1.00 46.56 132 ARG A CA 1
ATOM 974 C C . ARG A 1 132 ? -23.913 5.288 14.252 1.00 46.56 132 ARG A C 1
ATOM 976 O O . ARG A 1 132 ? -23.016 4.538 14.690 1.00 46.56 132 ARG A O 1
#

Radius of gyration: 18.39 Å; Cα contacts (8 Å, |Δi|>4): 105; chains: 1; bounding box: 68×29×47 Å

Solvent-accessible surface area (backbone atoms only — not comparable to full-atom values): 7592 Å² total; per-residue (Å²): 139,89,80,84,92,54,89,70,68,57,53,56,61,52,49,50,49,52,50,50,53,44,60,48,48,46,56,56,37,51,53,51,47,58,54,58,75,73,67,78,92,63,96,45,76,70,41,56,54,48,53,51,51,47,54,51,41,51,27,52,36,49,14,38,51,49,46,44,50,39,75,70,41,91,83,54,41,36,66,53,99,59,75,78,41,68,69,56,36,34,49,48,27,42,28,30,36,70,65,65,55,86,70,86,71,49,58,55,35,75,67,51,45,54,49,47,53,54,39,31,51,54,35,51,62,70,57,61,76,76,78,118

Mean predicted aligned error: 11.73 Å

Foldseek 3Di:
DDDDDCPPVVVVVVLVVLLVCLVVLLVVLVVVLVVLVVDDDDPDPVVVVSVVVNLLSQLSNQLSVLSNVQSVDPVGQWPDPDHSDSVVSSVLSNCLLCVVCPVPTDGPDPVNVVVSVVSNVNSVVV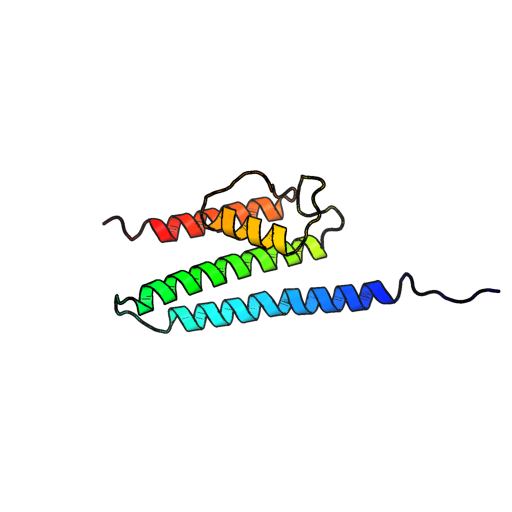PPPVPD

pLDDT: mean 70.83, std 10.43, range [40.56, 85.25]

Sequence (132 aa):
MALFGFSGVGELPARLTTLMFVALAPGAIVYGLVRAFRSDGAITIRTMFGVLCVYLLIGMLFGSIYGAISAIDPGGFFESDEPGTVSNLVYFSYATLTTVGYGDLVAGSDLGRSLAIVEALIGQITWSPWSR

Secondary structure (DSSP, 8-state):
------TTTTHHHHHHHHHHHHHHHHHHHHHHHHHHHTS--S-SHHHHHHHHHHHHHHHHHHHHHHHHHHHH-TT-SBSSSS---HHHHHHHHHHHHTT---SSS-B-SHHHHHHHHHHHHHHHHHHGGG--

Nearest PDB structures (foldseek):
  2qks-assembly2_B  TM=8.004E-01  e=3.178E-02  Mus musculus
  7pxe-assembly1_A  TM=6.139E-01  e=4.455E-01  Drosophila melanogaster
  7s8n-assembly1_R  TM=3.980E-01  e=3.099E+00  Homo sapiens
  4dvd-assembly1_A-2  TM=3.276E-01  e=4.519E+00  Enterobacteria phage P4